Protein AF-A0A9E2DD50-F1 (afdb_monomer_lite)

Secondary structure (DSSP, 8-state):
-----THHHHHHHHHHHHHHHHHHHHHHHHHHHHHHHHHSSS-S--TT--------HHHHHHHHHHHHHHHHHTTTSSEEEEEEEETTEEEEEEEEEEEETTTTEEP-TT-----GGG--

Sequence (120 aa):
MKKKNPRSRQLCCLLGLHQWQRGLRAIALLWALMASALAQGVGAQSGAAQRINAFEPTLEVSIQGFEARIRAQAQDLPGAAAVLVINGNVRPLMLFGFQSMTDIRPITEETVFQLASLSK

Foldseek 3Di:
DDDDDPVVVVVVVVVVVVVVVVVVVVVVVVVVVVVVVVVPVPPDDDPPPPPPPPPDPVVVVVLVVVVVVVCVVCVVPQWDWDWDADPNDIDTSDFDHAPDPVVRHGGDPPDDDDPPPPPD

Structure (mmCIF, N/CA/C/O backbone):
data_AF-A0A9E2DD50-F1
#
_entry.id   AF-A0A9E2DD50-F1
#
loop_
_atom_site.group_PDB
_atom_site.id
_atom_site.type_symbol
_atom_site.label_atom_id
_atom_site.label_alt_id
_atom_site.label_comp_id
_atom_site.label_asym_id
_atom_site.label_entity_id
_atom_site.label_seq_id
_atom_site.pdbx_PDB_ins_code
_atom_site.Cartn_x
_atom_site.Cartn_y
_atom_site.Cartn_z
_atom_site.occupancy
_atom_site.B_iso_or_equiv
_atom_site.auth_seq_id
_atom_site.auth_comp_id
_atom_site.auth_asym_id
_atom_site.auth_atom_id
_atom_site.pdbx_PDB_model_num
ATOM 1 N N . MET A 1 1 ? 3.566 51.448 -72.920 1.00 40.09 1 MET A N 1
ATOM 2 C CA . MET A 1 1 ? 2.434 50.589 -72.495 1.00 40.09 1 MET A CA 1
ATOM 3 C C . MET A 1 1 ? 2.312 50.580 -70.968 1.00 40.09 1 MET A C 1
ATOM 5 O O . MET A 1 1 ? 3.306 50.367 -70.296 1.00 40.09 1 MET A O 1
ATOM 9 N N . LYS A 1 2 ? 1.086 50.827 -70.473 1.00 47.84 2 LYS A N 1
ATOM 10 C CA . LYS A 1 2 ? 0.513 50.657 -69.112 1.00 47.84 2 LYS A CA 1
ATOM 11 C C . LYS A 1 2 ? 1.181 51.329 -67.887 1.00 47.84 2 LYS A C 1
ATOM 13 O O . LYS A 1 2 ? 1.998 50.754 -67.179 1.00 47.84 2 LYS A O 1
ATOM 18 N N . LYS A 1 3 ? 0.641 52.511 -67.553 1.00 48.16 3 LYS A N 1
ATOM 19 C CA . LYS A 1 3 ? 0.721 53.228 -66.264 1.00 48.16 3 LYS A CA 1
ATOM 20 C C . LYS A 1 3 ? 0.055 52.383 -65.153 1.00 48.16 3 LYS A C 1
ATOM 22 O O . LYS A 1 3 ? -1.158 52.181 -65.189 1.00 48.16 3 LYS A O 1
ATOM 27 N N . LYS A 1 4 ? 0.825 51.844 -64.195 1.00 57.50 4 LYS A N 1
ATOM 28 C CA . LYS A 1 4 ? 0.292 51.064 -63.054 1.00 57.50 4 LYS A CA 1
ATOM 29 C C . LYS A 1 4 ? -0.346 52.002 -62.023 1.00 57.50 4 LYS A C 1
ATOM 31 O O . LYS A 1 4 ? 0.310 52.882 -61.479 1.00 57.50 4 LYS A O 1
ATOM 36 N N . ASN A 1 5 ? -1.640 51.804 -61.787 1.00 56.88 5 ASN A N 1
ATOM 37 C CA . ASN A 1 5 ? -2.491 52.625 -60.932 1.00 56.88 5 ASN A CA 1
ATOM 38 C C . ASN A 1 5 ? -2.315 52.226 -59.441 1.00 56.88 5 ASN A C 1
ATOM 40 O O . ASN A 1 5 ? -2.559 51.063 -59.106 1.00 56.88 5 ASN A O 1
ATOM 44 N N . PRO A 1 6 ? -1.898 53.133 -58.535 1.00 53.41 6 PRO A N 1
ATOM 45 C CA . PRO A 1 6 ? -1.540 52.797 -57.147 1.00 53.41 6 PRO A CA 1
ATOM 46 C C . PRO A 1 6 ? -2.727 52.369 -56.267 1.00 53.41 6 PRO A C 1
ATOM 48 O O . PRO A 1 6 ? -2.532 51.698 -55.255 1.00 53.41 6 PRO A O 1
ATOM 51 N N . ARG A 1 7 ? -3.967 52.671 -56.676 1.00 55.19 7 ARG A N 1
ATOM 52 C CA . ARG A 1 7 ? -5.194 52.324 -55.932 1.00 55.19 7 ARG A CA 1
ATOM 53 C C . ARG A 1 7 ? -5.521 50.823 -55.913 1.00 55.19 7 ARG A C 1
ATOM 55 O O . ARG A 1 7 ? -6.258 50.371 -55.046 1.00 55.19 7 ARG A O 1
ATOM 62 N N . SER A 1 8 ? -4.947 50.030 -56.822 1.00 52.78 8 SER A N 1
ATOM 63 C CA . SER A 1 8 ? -5.200 48.581 -56.900 1.00 52.78 8 SER A CA 1
ATOM 64 C C . SER A 1 8 ? -4.516 47.784 -55.779 1.00 52.78 8 SER A C 1
ATOM 66 O O . SER A 1 8 ? -5.036 46.749 -55.370 1.00 52.78 8 SER A O 1
ATOM 68 N N . ARG A 1 9 ? -3.385 48.263 -55.241 1.00 52.38 9 ARG A N 1
ATOM 69 C CA . ARG A 1 9 ? -2.649 47.554 -54.177 1.00 52.38 9 ARG A CA 1
ATOM 70 C C . ARG A 1 9 ? -3.290 47.709 -52.796 1.00 52.38 9 ARG A C 1
ATOM 72 O O . ARG A 1 9 ? -3.232 46.778 -52.003 1.00 52.38 9 ARG A O 1
ATOM 79 N N . GLN A 1 10 ? -3.932 48.846 -52.525 1.00 52.84 10 GLN A N 1
ATOM 80 C CA . GLN A 1 10 ? -4.567 49.106 -51.227 1.00 52.84 10 GLN A CA 1
ATOM 81 C C . GLN A 1 10 ? -5.824 48.250 -50.999 1.00 52.84 10 GLN A C 1
ATOM 83 O O . GLN A 1 10 ? -6.053 47.791 -49.882 1.00 52.84 10 GLN A O 1
ATOM 88 N N . LEU A 1 11 ? -6.594 47.962 -52.055 1.00 51.69 11 LEU A N 1
ATOM 89 C CA . LEU A 1 11 ? -7.790 47.116 -51.966 1.00 51.69 11 LEU A CA 1
ATOM 90 C C . LEU A 1 11 ? -7.455 45.648 -51.641 1.00 51.69 11 LEU A C 1
ATOM 92 O O . LEU A 1 11 ? -8.138 45.049 -50.814 1.00 51.69 11 LEU A O 1
ATOM 96 N N . CYS A 1 12 ? -6.377 45.084 -52.201 1.00 51.97 12 CYS A N 1
ATOM 97 C CA . CYS A 1 12 ? -5.964 43.710 -51.881 1.00 51.97 12 CYS A CA 1
ATOM 98 C C . CYS A 1 12 ? -5.535 43.532 -50.415 1.00 51.97 12 CYS A C 1
ATOM 100 O O . CYS A 1 12 ? -5.869 42.515 -49.809 1.00 51.97 12 CYS A O 1
ATOM 102 N N . CYS A 1 13 ? -4.843 44.511 -49.818 1.00 53.81 13 CYS A N 1
ATOM 103 C CA . CYS A 1 13 ? -4.428 44.419 -48.413 1.00 53.81 13 CYS A CA 1
ATOM 104 C C . CYS A 1 13 ? -5.625 44.466 -47.447 1.00 53.81 13 CYS A C 1
ATOM 106 O O . CYS A 1 13 ? -5.660 43.712 -46.477 1.00 53.81 13 CYS A O 1
ATOM 108 N N . LEU A 1 14 ? -6.631 45.302 -47.733 1.00 52.38 14 LEU A N 1
ATOM 109 C CA . LEU A 1 14 ? -7.848 45.405 -46.917 1.00 52.38 14 LEU A CA 1
ATOM 110 C C . LEU A 1 14 ? -8.731 44.147 -47.009 1.00 52.38 14 LEU A C 1
ATOM 112 O O . LEU A 1 14 ? -9.270 43.701 -45.997 1.00 52.38 14 LEU A O 1
ATOM 116 N N . LEU A 1 15 ? -8.831 43.527 -48.191 1.00 52.03 15 LEU A N 1
ATOM 117 C CA . LEU A 1 15 ? -9.556 42.262 -48.378 1.00 52.03 15 LEU A CA 1
ATOM 118 C C . LEU A 1 15 ? -8.872 41.074 -47.672 1.00 52.03 15 LEU A C 1
ATOM 120 O O . LEU A 1 15 ? -9.564 40.229 -47.101 1.00 52.03 15 LEU A O 1
ATOM 124 N N . GLY A 1 16 ? -7.534 41.030 -47.647 1.00 53.34 16 GLY A N 1
ATOM 125 C CA . GLY A 1 16 ? -6.772 39.978 -46.957 1.00 53.34 16 GLY A CA 1
ATOM 126 C C . GLY A 1 16 ? -6.912 40.014 -45.429 1.00 53.34 16 GLY A C 1
ATOM 127 O O . GLY A 1 16 ? -7.119 38.975 -44.801 1.00 53.34 16 GLY A O 1
ATOM 128 N N . LEU A 1 17 ? -6.892 41.211 -44.829 1.00 53.41 17 LEU A N 1
ATOM 129 C CA . LEU A 1 17 ? -7.116 41.411 -43.387 1.00 53.41 17 LEU A CA 1
ATOM 130 C C . LEU A 1 17 ? -8.530 40.991 -42.952 1.00 53.41 17 LEU A C 1
ATOM 132 O O . LEU A 1 17 ? -8.706 40.374 -41.899 1.00 53.41 17 LEU A O 1
ATOM 136 N N . HIS A 1 18 ? -9.535 41.257 -43.790 1.00 51.09 18 HIS A N 1
ATOM 137 C CA . HIS A 1 18 ? -10.921 40.893 -43.498 1.00 51.09 18 HIS A CA 1
ATOM 138 C C . HIS A 1 18 ? -11.186 39.377 -43.632 1.00 51.09 18 HIS A C 1
ATOM 140 O O . HIS A 1 18 ? -12.055 38.840 -42.939 1.00 51.09 18 HIS A O 1
ATOM 146 N N . GLN A 1 19 ? -10.449 38.658 -44.491 1.00 53.84 19 GLN A N 1
ATOM 147 C CA . GLN A 1 19 ? -10.503 37.189 -44.535 1.00 53.84 19 GLN A CA 1
ATOM 148 C C . GLN A 1 19 ? -9.843 36.547 -43.305 1.00 53.84 19 GLN A C 1
ATOM 150 O O . GLN A 1 19 ? -10.403 35.606 -42.743 1.00 53.84 19 GLN A O 1
ATOM 155 N N . TRP A 1 20 ? -8.724 37.099 -42.826 1.00 51.97 20 TRP A N 1
ATOM 156 C CA . TRP A 1 20 ? -8.045 36.619 -41.615 1.00 51.97 20 TRP A CA 1
ATOM 157 C C . TRP A 1 20 ? -8.894 36.787 -40.343 1.00 51.97 20 TRP A C 1
ATOM 159 O O . TRP A 1 20 ? -8.996 35.864 -39.534 1.00 51.97 20 TRP A O 1
ATOM 169 N N . GLN A 1 21 ? -9.587 37.923 -40.190 1.00 56.09 21 GLN A N 1
ATOM 170 C CA . GLN A 1 21 ? -10.480 38.151 -39.043 1.00 56.09 21 GLN A CA 1
ATOM 171 C C . GLN A 1 21 ? -11.687 37.198 -38.999 1.00 56.09 21 GLN A C 1
ATOM 173 O O . GLN A 1 21 ? -12.146 36.843 -37.912 1.00 56.09 21 GLN A O 1
ATOM 178 N N . ARG A 1 22 ? -12.207 36.758 -40.155 1.00 56.62 22 ARG A N 1
ATOM 179 C CA . ARG A 1 22 ? -13.309 35.780 -40.198 1.00 56.62 22 ARG A CA 1
ATOM 180 C C . ARG A 1 22 ? -12.847 34.380 -39.789 1.00 56.62 22 ARG A C 1
ATOM 182 O O . ARG A 1 22 ? -13.570 33.717 -39.051 1.00 56.62 22 ARG A O 1
ATOM 189 N N . GLY A 1 23 ? -11.643 33.970 -40.193 1.00 57.91 23 GLY A N 1
ATOM 190 C CA . GLY A 1 23 ? -11.054 32.693 -39.772 1.00 57.91 23 GLY A CA 1
ATOM 191 C C . GLY A 1 23 ? -10.845 32.615 -38.256 1.00 57.91 23 GLY A C 1
ATOM 192 O O . GLY A 1 23 ? -11.239 31.637 -37.627 1.00 57.91 23 GLY A O 1
ATOM 193 N N . LEU A 1 24 ? -10.324 33.686 -37.646 1.00 59.50 24 LEU A N 1
ATOM 194 C CA . LEU A 1 24 ? -10.101 33.751 -36.195 1.00 59.50 24 LEU A CA 1
ATOM 195 C C . LEU A 1 24 ? -11.406 33.706 -35.385 1.00 59.50 24 LEU A C 1
ATOM 197 O O . LEU A 1 24 ? -11.476 33.024 -34.364 1.00 59.50 24 LEU A O 1
ATOM 201 N N . ARG A 1 25 ? -12.466 34.380 -35.851 1.00 59.53 25 ARG A N 1
ATOM 202 C CA . ARG A 1 25 ? -13.787 34.318 -35.201 1.00 59.53 25 ARG A CA 1
ATOM 203 C C . ARG A 1 25 ? -14.435 32.938 -35.306 1.00 59.53 25 ARG A C 1
ATOM 205 O O . ARG A 1 25 ? -15.053 32.497 -34.341 1.00 59.53 25 ARG A O 1
ATOM 212 N N . ALA A 1 26 ? -14.273 32.253 -36.438 1.00 60.28 26 ALA A N 1
ATOM 213 C CA . ALA A 1 26 ? -14.782 30.895 -36.612 1.00 60.28 26 ALA A CA 1
ATOM 214 C C . ALA A 1 26 ? -14.090 29.900 -35.664 1.00 60.28 26 ALA A C 1
ATOM 216 O O . ALA A 1 26 ? -14.761 29.066 -35.062 1.00 60.28 26 ALA A O 1
ATOM 217 N N . ILE A 1 27 ? -12.774 30.039 -35.459 1.00 63.78 27 ILE A N 1
ATOM 218 C CA . ILE A 1 27 ? -12.017 29.211 -34.509 1.00 63.78 27 ILE A CA 1
ATOM 219 C C . ILE A 1 27 ? -12.473 29.483 -33.068 1.00 63.78 27 ILE A C 1
ATOM 221 O O . ILE A 1 27 ? -12.732 28.538 -32.328 1.00 63.78 27 ILE A O 1
ATOM 225 N N . ALA A 1 28 ? -12.647 30.749 -32.673 1.00 63.84 28 ALA A N 1
ATOM 226 C CA . ALA A 1 28 ? -13.126 31.096 -31.331 1.00 63.84 28 ALA A CA 1
ATOM 227 C C . ALA A 1 28 ? -14.527 30.527 -31.023 1.00 63.84 28 ALA A C 1
ATOM 229 O O . ALA A 1 28 ? -14.762 30.038 -29.919 1.00 63.84 28 ALA A O 1
ATOM 230 N N . LEU A 1 29 ? -15.442 30.536 -32.000 1.00 61.75 29 LEU A N 1
ATOM 231 C CA . LEU A 1 29 ? -16.767 29.920 -31.857 1.00 61.75 29 LEU A CA 1
ATOM 232 C C . LEU A 1 29 ? -16.694 28.392 -31.737 1.00 61.75 29 LEU A C 1
ATOM 234 O O . LEU A 1 29 ? -17.439 27.813 -30.950 1.00 61.75 29 LEU A O 1
ATOM 238 N N . LEU A 1 30 ? -15.774 27.745 -32.461 1.00 65.25 30 LEU A N 1
ATOM 239 C CA . LEU A 1 30 ? -15.557 26.299 -32.366 1.00 65.25 30 LEU A CA 1
ATOM 240 C C . LEU A 1 30 ? -15.050 25.892 -30.969 1.00 65.25 30 LEU A C 1
ATOM 242 O O . LEU A 1 30 ? -15.525 24.911 -30.399 1.00 65.25 30 LEU A O 1
ATOM 246 N N . TRP A 1 31 ? -14.138 26.681 -30.386 1.00 57.25 31 TRP A N 1
ATOM 247 C CA . TRP A 1 31 ? -13.661 26.480 -29.012 1.00 57.25 31 TRP A CA 1
ATOM 248 C C . TRP A 1 31 ? -14.757 26.715 -27.965 1.00 57.25 31 TRP A C 1
ATOM 250 O O . TRP A 1 31 ? -14.862 25.945 -27.011 1.00 57.25 31 TRP A O 1
ATOM 260 N N . ALA A 1 32 ? -15.612 27.725 -28.154 1.00 59.28 32 ALA A N 1
ATOM 261 C CA . ALA A 1 32 ? -16.740 27.977 -27.257 1.00 59.28 32 ALA A CA 1
ATOM 262 C C . ALA A 1 32 ? -17.774 26.834 -27.280 1.00 59.28 32 ALA A C 1
ATOM 264 O O . ALA A 1 32 ? -18.273 26.442 -26.226 1.00 59.28 32 ALA A O 1
ATOM 265 N N . LEU A 1 33 ? -18.045 26.246 -28.452 1.00 58.84 33 LEU A N 1
ATOM 266 C CA . LEU A 1 33 ? -18.951 25.098 -28.566 1.00 58.84 33 LEU A CA 1
ATOM 267 C C . LEU A 1 33 ? -18.393 23.832 -27.892 1.00 58.84 33 LEU A C 1
ATOM 269 O O . LEU A 1 33 ? -19.146 23.116 -27.231 1.00 58.84 33 LEU A O 1
ATOM 273 N N . MET A 1 34 ? -17.084 23.573 -27.996 1.00 58.62 34 MET A N 1
ATOM 274 C CA . MET A 1 34 ? -16.449 22.445 -27.294 1.00 58.62 34 MET A CA 1
ATOM 275 C C . MET A 1 34 ? -16.476 22.614 -25.767 1.00 58.62 34 MET A C 1
ATOM 277 O O . MET A 1 34 ? -16.684 21.636 -25.049 1.00 58.62 34 MET A O 1
ATOM 281 N N . ALA A 1 35 ? -16.346 23.843 -25.254 1.00 57.59 35 ALA A N 1
ATOM 282 C CA . ALA A 1 35 ? -16.472 24.112 -23.819 1.00 57.59 35 ALA A CA 1
ATOM 283 C C . ALA A 1 35 ? -17.889 23.817 -23.285 1.00 57.59 35 ALA A C 1
ATOM 285 O O . ALA A 1 35 ? -18.036 23.303 -22.176 1.00 57.59 35 ALA A O 1
ATOM 286 N N . SER A 1 36 ? -18.940 24.075 -24.074 1.00 53.97 36 SER A N 1
ATOM 287 C CA . SER A 1 36 ? -20.321 23.753 -23.684 1.00 53.97 36 SER A CA 1
ATOM 288 C C . SER A 1 36 ? -20.629 22.250 -23.696 1.00 53.97 36 SER A C 1
ATOM 290 O O . SER A 1 36 ? -21.412 21.799 -22.863 1.00 53.97 36 SER A O 1
ATOM 292 N N . ALA A 1 37 ? -19.985 21.459 -24.564 1.00 54.91 37 ALA A N 1
ATOM 293 C CA . ALA A 1 37 ? -20.133 19.999 -24.569 1.00 54.91 37 ALA A CA 1
ATOM 294 C C . ALA A 1 37 ? -19.481 19.332 -23.341 1.00 54.91 37 ALA A C 1
ATOM 296 O O . ALA A 1 37 ? -20.014 18.364 -22.804 1.00 54.91 37 ALA A O 1
ATOM 297 N N . LEU A 1 38 ? -18.369 19.887 -22.844 1.00 53.03 38 LEU A N 1
ATOM 298 C CA . LEU A 1 38 ? -17.725 19.433 -21.605 1.00 53.03 38 LEU A CA 1
ATOM 299 C C . LEU A 1 38 ? -18.497 19.853 -20.342 1.00 53.03 38 LEU A C 1
ATOM 301 O O . LEU A 1 38 ? -18.479 19.129 -19.350 1.00 53.03 38 LEU A O 1
ATOM 305 N N . ALA A 1 39 ? -19.220 20.976 -20.375 1.00 50.62 39 ALA A N 1
ATOM 306 C CA . ALA A 1 39 ? -20.011 21.447 -19.234 1.00 50.62 39 ALA A CA 1
ATOM 307 C C . ALA A 1 39 ? -21.349 20.702 -19.049 1.00 50.62 39 ALA A C 1
ATOM 309 O O . ALA A 1 39 ? -21.915 20.729 -17.959 1.00 50.62 39 ALA A O 1
ATOM 310 N N . GLN A 1 40 ? -21.858 20.026 -20.086 1.00 49.28 40 GLN A N 1
ATOM 311 C CA . GLN A 1 40 ? -23.140 19.302 -20.045 1.00 49.28 40 GLN A CA 1
ATOM 312 C C . GLN A 1 40 ? -22.989 17.780 -19.853 1.00 49.28 40 GLN A C 1
ATOM 314 O O . GLN A 1 40 ? -23.987 17.073 -19.745 1.00 49.28 40 GLN A O 1
ATOM 319 N N . GLY A 1 41 ? -21.753 17.278 -19.742 1.00 45.44 41 GLY A N 1
ATOM 320 C CA . GLY A 1 41 ? -21.434 15.871 -19.467 1.00 45.44 41 GLY A CA 1
ATOM 321 C C . GLY A 1 41 ? -21.240 15.511 -17.987 1.00 45.44 41 GLY A C 1
ATOM 322 O O . GLY A 1 41 ? -20.825 14.396 -17.695 1.00 45.44 41 GLY A O 1
ATOM 323 N N . VAL A 1 42 ? -21.5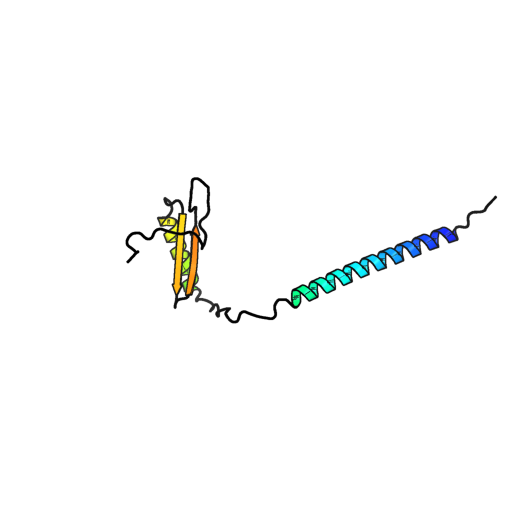20 16.421 -17.045 1.00 47.34 42 VAL A N 1
ATOM 324 C CA . VAL A 1 42 ? -21.422 16.164 -15.589 1.00 47.34 42 VAL A CA 1
ATOM 325 C C . VAL A 1 42 ? -22.791 16.369 -14.941 1.00 47.34 42 VAL A C 1
ATOM 327 O O . VAL A 1 42 ? -22.985 17.173 -14.035 1.00 47.34 42 VAL A O 1
ATOM 330 N N . GLY A 1 43 ? -23.786 15.683 -15.494 1.00 48.47 43 GLY A N 1
ATOM 331 C CA . GLY A 1 43 ? -25.190 15.876 -15.154 1.00 48.47 43 GLY A CA 1
ATOM 332 C C . GLY A 1 43 ? -25.993 14.585 -15.141 1.00 48.47 43 GLY A C 1
ATOM 333 O O . GLY A 1 43 ? -27.132 14.614 -15.574 1.00 48.47 43 GLY A O 1
ATOM 334 N N . ALA A 1 44 ? -25.423 13.463 -14.693 1.00 46.50 44 ALA A N 1
ATOM 335 C CA . ALA A 1 44 ? -26.178 12.315 -14.183 1.00 46.50 44 ALA A CA 1
ATOM 336 C C . ALA A 1 44 ? -25.228 11.259 -13.595 1.00 46.50 44 ALA A C 1
ATOM 338 O O . ALA A 1 44 ? -24.274 10.861 -14.249 1.00 46.50 44 ALA A O 1
ATOM 339 N N . GLN A 1 45 ? -25.577 10.767 -12.400 1.00 42.56 45 GLN A N 1
ATOM 340 C CA . GLN A 1 45 ? -25.080 9.547 -11.738 1.00 42.56 45 GLN A CA 1
ATOM 341 C C . GLN A 1 45 ? -23.725 9.635 -11.016 1.00 42.56 45 GLN A C 1
ATOM 343 O O . GLN A 1 45 ? -22.698 9.179 -11.494 1.00 42.56 45 GLN A O 1
ATOM 348 N N . SER A 1 46 ? -23.763 10.084 -9.761 1.00 41.44 46 SER A N 1
ATOM 349 C CA . SER A 1 46 ? -23.554 9.151 -8.643 1.00 41.44 46 SER A CA 1
ATOM 350 C C . SER A 1 46 ? -23.891 9.854 -7.330 1.00 41.44 46 SER A C 1
ATOM 352 O O . SER A 1 46 ? -23.108 10.624 -6.771 1.00 41.44 46 SER A O 1
ATOM 354 N N . GLY A 1 47 ? -25.102 9.595 -6.840 1.00 42.19 47 GLY A N 1
ATOM 355 C CA . GLY A 1 47 ? -25.451 9.825 -5.446 1.00 42.19 47 GLY A CA 1
ATOM 356 C C . GLY A 1 47 ? -24.692 8.831 -4.574 1.00 42.19 47 GLY A C 1
ATOM 357 O O . GLY A 1 47 ? -25.244 7.807 -4.208 1.00 42.19 47 GLY A O 1
ATOM 358 N N . ALA A 1 48 ? -23.419 9.116 -4.303 1.00 44.19 48 ALA A N 1
ATOM 359 C CA . ALA A 1 48 ? -22.602 8.437 -3.295 1.00 44.19 48 ALA A CA 1
ATOM 360 C C . ALA A 1 48 ? -21.307 9.212 -2.974 1.00 44.19 48 ALA A C 1
ATOM 362 O O . ALA A 1 48 ? -20.350 8.631 -2.471 1.00 44.19 48 ALA A O 1
ATOM 363 N N . ALA A 1 49 ? -21.243 10.526 -3.223 1.00 45.00 49 ALA A N 1
ATOM 364 C CA . ALA A 1 49 ? -20.209 11.362 -2.614 1.00 45.00 49 ALA A CA 1
ATOM 365 C C . ALA A 1 49 ? -20.607 11.618 -1.154 1.00 45.00 49 ALA A C 1
ATOM 367 O O . ALA A 1 49 ? -21.127 12.671 -0.783 1.00 45.00 49 ALA A O 1
ATOM 368 N N . GLN A 1 50 ? -20.444 10.550 -0.370 1.00 43.78 50 GLN A N 1
ATOM 369 C CA . GLN A 1 50 ? -20.399 10.494 1.080 1.00 43.78 50 GLN A CA 1
ATOM 370 C C . GLN A 1 50 ? -19.840 11.818 1.603 1.00 43.78 50 GLN A C 1
ATOM 372 O O . GLN A 1 50 ? -18.743 12.220 1.213 1.00 43.78 50 GLN A O 1
ATOM 377 N N . ARG A 1 51 ? -20.606 12.498 2.464 1.00 45.25 51 ARG A N 1
ATOM 378 C CA . ARG A 1 51 ? -20.124 13.620 3.271 1.00 45.25 51 ARG A CA 1
ATOM 379 C C . ARG A 1 51 ? -18.744 13.255 3.806 1.00 45.25 51 ARG A C 1
ATOM 381 O O . ARG A 1 51 ? -18.633 12.452 4.731 1.00 45.25 51 ARG A O 1
ATOM 388 N N . ILE A 1 52 ? -17.706 13.854 3.238 1.00 50.00 52 ILE A N 1
ATOM 389 C CA . ILE A 1 52 ? -16.423 13.963 3.909 1.00 50.00 52 ILE A CA 1
ATOM 390 C C . ILE A 1 52 ? -16.721 14.956 5.022 1.00 50.00 52 ILE A C 1
ATOM 392 O O . ILE A 1 52 ? -16.671 16.169 4.829 1.00 50.00 52 ILE A O 1
ATOM 396 N N . ASN A 1 53 ? -17.205 14.432 6.152 1.00 47.44 53 ASN A N 1
ATOM 397 C CA . ASN A 1 53 ? -17.181 15.170 7.399 1.00 47.44 53 ASN A CA 1
ATOM 398 C C . ASN A 1 53 ? -15.778 15.762 7.473 1.00 47.44 53 ASN A C 1
ATOM 400 O O . ASN A 1 53 ? -14.811 15.027 7.260 1.00 47.44 53 ASN A O 1
ATOM 404 N N . ALA A 1 54 ? -15.689 17.075 7.683 1.00 50.59 54 ALA A N 1
ATOM 405 C CA . ALA A 1 54 ? -14.465 17.695 8.148 1.00 50.59 54 ALA A CA 1
ATOM 406 C C . ALA A 1 54 ? -14.043 16.877 9.368 1.00 50.59 54 ALA A C 1
ATOM 408 O O . ALA A 1 54 ? -14.670 16.962 10.424 1.00 50.59 54 ALA A O 1
ATOM 409 N N . PHE A 1 55 ? -13.122 15.944 9.152 1.00 54.19 55 PHE A N 1
ATOM 410 C CA . PHE A 1 55 ? -1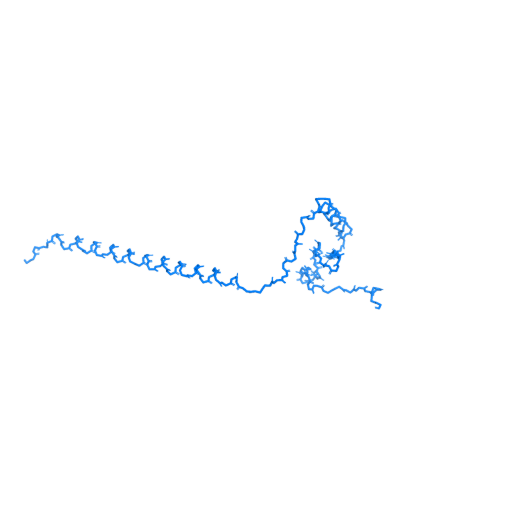2.631 15.102 10.211 1.00 54.19 55 PHE A CA 1
ATOM 411 C C . PHE A 1 55 ? -11.911 16.053 11.159 1.00 54.19 55 PHE A C 1
ATOM 413 O O . PHE A 1 55 ? -11.228 16.989 10.740 1.00 54.19 55 PHE A O 1
ATOM 420 N N . GLU A 1 56 ? -12.244 15.910 12.437 1.00 55.53 56 GLU A N 1
ATOM 421 C CA . GLU A 1 56 ? -11.686 16.713 13.512 1.00 55.53 56 GLU A CA 1
ATOM 422 C C . GLU A 1 56 ? -10.163 16.781 13.341 1.00 55.53 56 GLU A C 1
ATOM 424 O O . GLU A 1 56 ? -9.556 15.721 13.207 1.00 55.53 56 GLU A O 1
ATOM 429 N N . PRO A 1 57 ? -9.522 17.964 13.397 1.00 60.84 57 PRO A N 1
ATOM 430 C CA . PRO A 1 57 ? -8.085 18.137 13.133 1.00 60.84 57 PRO A CA 1
ATOM 431 C C . PRO A 1 57 ? -7.179 17.215 13.975 1.00 60.84 57 PRO A C 1
ATOM 433 O O . PRO A 1 57 ? -6.016 16.991 13.647 1.00 60.84 57 PRO A O 1
ATOM 436 N N . THR A 1 58 ? -7.710 16.653 15.060 1.00 76.19 58 THR A N 1
ATOM 437 C CA . THR A 1 58 ? -7.078 15.634 15.901 1.00 76.19 58 THR A CA 1
ATOM 438 C C . THR A 1 58 ? -6.943 14.261 15.232 1.00 76.19 58 THR A C 1
ATOM 440 O O . THR A 1 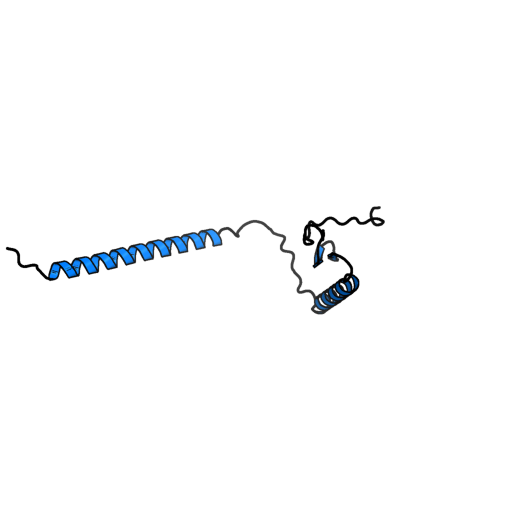58 ? -5.971 13.551 15.514 1.00 76.19 58 THR A O 1
ATOM 443 N N . LEU A 1 59 ? -7.852 13.865 14.335 1.00 81.56 59 LEU A N 1
ATOM 444 C CA . LEU A 1 59 ? -7.740 12.602 13.614 1.00 81.56 59 LEU A CA 1
ATOM 445 C C . LEU A 1 59 ? -6.662 12.673 12.535 1.00 81.56 59 LEU A C 1
ATOM 447 O O . LEU A 1 59 ? -5.836 11.769 12.474 1.00 81.56 59 LEU A O 1
ATOM 451 N N . GLU A 1 60 ? -6.610 13.731 11.726 1.00 83.19 60 GLU A N 1
ATOM 452 C CA . GLU A 1 60 ? -5.564 13.912 10.712 1.00 83.19 60 GLU A CA 1
ATOM 453 C C . GLU A 1 60 ? -4.167 13.834 11.338 1.00 83.19 60 GLU A C 1
ATOM 455 O O . GLU A 1 60 ? -3.293 13.139 10.817 1.00 83.19 60 GLU A O 1
ATOM 460 N N . VAL A 1 61 ? -3.974 14.467 12.500 1.00 86.12 61 VAL A N 1
ATOM 461 C CA . VAL A 1 61 ? -2.714 14.397 13.257 1.00 86.12 61 VAL A CA 1
ATOM 462 C C . VAL A 1 61 ? -2.436 12.972 13.745 1.00 86.12 61 VAL A C 1
ATOM 464 O O . VAL A 1 61 ? -1.305 12.491 13.657 1.00 86.12 61 VAL A O 1
ATOM 467 N N . SER A 1 62 ? -3.463 12.261 14.213 1.00 84.94 62 SER A N 1
ATOM 468 C CA . SER A 1 62 ? -3.340 10.864 14.646 1.00 84.94 62 SER A CA 1
ATOM 469 C C . SER A 1 62 ? -2.982 9.925 13.488 1.00 84.94 62 SER A C 1
ATOM 471 O O . SER A 1 62 ? -2.153 9.031 13.656 1.00 84.94 62 SER A O 1
ATOM 473 N N . ILE A 1 63 ? -3.558 10.147 12.304 1.00 87.31 63 ILE A N 1
ATOM 474 C CA . ILE A 1 63 ? -3.271 9.392 11.080 1.00 87.31 63 ILE A CA 1
ATOM 475 C C . ILE A 1 63 ? -1.830 9.634 10.637 1.00 87.31 63 ILE A C 1
ATOM 477 O O . ILE A 1 63 ? -1.095 8.675 10.421 1.00 87.31 63 ILE A O 1
ATOM 481 N N . GLN A 1 64 ? -1.388 10.892 10.587 1.00 88.06 64 GLN A N 1
ATOM 482 C CA . GLN A 1 64 ? -0.004 11.225 10.241 1.00 88.06 64 GLN A CA 1
ATOM 483 C C . GLN A 1 64 ? 0.994 10.601 11.225 1.00 88.06 64 GLN A C 1
ATOM 485 O O . GLN A 1 64 ? 2.007 10.031 10.814 1.00 88.06 64 GLN A O 1
ATOM 490 N N . GLY A 1 65 ? 0.695 10.656 12.528 1.00 88.38 65 GLY A N 1
ATOM 491 C CA . GLY A 1 65 ? 1.508 10.012 13.558 1.00 88.38 65 GLY A CA 1
ATOM 492 C C . GLY A 1 65 ? 1.554 8.489 13.408 1.00 88.38 65 GLY A C 1
ATOM 493 O O . GLY A 1 65 ? 2.609 7.875 13.580 1.00 88.38 65 GLY A O 1
ATOM 494 N N . PHE A 1 66 ? 0.430 7.867 13.047 1.00 85.62 66 PHE A N 1
ATOM 495 C CA . PHE A 1 66 ? 0.359 6.437 12.765 1.00 85.62 66 PHE A CA 1
ATOM 496 C C . PHE A 1 66 ? 1.184 6.053 11.529 1.00 85.62 66 PHE A C 1
ATOM 498 O O . PHE A 1 66 ? 2.029 5.165 11.620 1.00 85.62 66 PHE A O 1
ATOM 505 N N . GLU A 1 67 ? 1.020 6.754 10.408 1.00 87.50 67 GLU A N 1
ATOM 506 C CA . GLU A 1 67 ? 1.783 6.510 9.178 1.00 87.50 67 GLU A CA 1
ATOM 507 C C . GLU A 1 67 ? 3.289 6.677 9.389 1.00 87.50 67 GLU A C 1
ATOM 509 O O . GLU A 1 67 ? 4.076 5.857 8.919 1.00 87.50 67 GLU A O 1
ATOM 514 N N . ALA A 1 68 ? 3.708 7.699 10.141 1.00 88.19 68 ALA A N 1
ATOM 515 C CA . ALA A 1 68 ? 5.114 7.902 10.478 1.00 88.19 68 ALA A CA 1
ATOM 516 C C . ALA A 1 68 ? 5.685 6.727 11.289 1.00 88.19 68 ALA A C 1
ATOM 518 O O . ALA A 1 68 ? 6.797 6.272 11.016 1.00 88.19 68 ALA A O 1
ATOM 519 N N . ARG A 1 69 ? 4.916 6.197 12.249 1.00 86.00 69 ARG A N 1
ATOM 520 C CA . ARG A 1 69 ? 5.310 5.022 13.041 1.00 86.00 69 ARG A CA 1
ATOM 521 C C . ARG A 1 69 ? 5.401 3.758 12.192 1.00 86.00 69 ARG A C 1
ATOM 523 O O . ARG A 1 69 ? 6.386 3.038 12.319 1.00 86.00 69 ARG A O 1
ATOM 530 N N . ILE A 1 70 ? 4.424 3.507 11.319 1.00 84.44 70 ILE A N 1
ATOM 531 C CA . ILE A 1 70 ? 4.459 2.362 10.398 1.00 84.44 70 ILE A CA 1
ATOM 532 C C . ILE A 1 70 ? 5.653 2.478 9.455 1.00 84.44 70 ILE A C 1
ATOM 534 O O . ILE A 1 70 ? 6.395 1.514 9.304 1.00 84.44 70 ILE A O 1
ATOM 538 N N . ARG A 1 71 ? 5.915 3.664 8.894 1.00 84.31 71 ARG A N 1
ATOM 539 C CA . ARG A 1 71 ? 7.096 3.908 8.055 1.00 84.31 71 ARG A CA 1
ATOM 540 C C . ARG A 1 71 ? 8.398 3.637 8.804 1.00 84.31 71 ARG A C 1
ATOM 542 O O . ARG A 1 71 ? 9.301 3.037 8.239 1.00 84.31 71 ARG A O 1
ATOM 549 N N . ALA A 1 72 ? 8.494 4.062 10.064 1.00 87.12 72 ALA A N 1
ATOM 550 C CA . ALA A 1 72 ? 9.668 3.805 10.891 1.00 87.12 72 ALA A CA 1
ATOM 551 C C . ALA A 1 72 ? 9.863 2.308 11.187 1.00 87.12 72 ALA A C 1
ATOM 553 O O . ALA A 1 72 ? 10.991 1.833 11.178 1.00 87.12 72 ALA A O 1
ATOM 554 N N . GLN A 1 73 ? 8.780 1.562 11.411 1.00 85.44 73 GLN A N 1
ATOM 555 C CA . GLN A 1 73 ? 8.836 0.112 11.627 1.00 85.44 73 GLN A CA 1
ATOM 556 C C . GLN A 1 73 ? 9.098 -0.675 10.338 1.00 85.44 73 GLN A C 1
ATOM 558 O O . GLN A 1 73 ? 9.681 -1.752 10.384 1.00 85.44 73 GLN A O 1
ATOM 563 N N . ALA A 1 74 ? 8.672 -0.143 9.196 1.00 84.69 74 ALA A N 1
ATOM 564 C CA . ALA A 1 74 ? 8.782 -0.783 7.894 1.00 84.69 74 ALA A CA 1
ATOM 565 C C . ALA A 1 74 ? 10.057 -0.395 7.125 1.00 84.69 74 ALA A C 1
ATOM 567 O O . ALA A 1 74 ? 10.121 -0.650 5.926 1.00 84.69 74 ALA A O 1
ATOM 568 N N . GLN A 1 75 ? 11.059 0.217 7.773 1.00 84.56 75 GLN A N 1
ATOM 569 C CA . GLN A 1 75 ? 12.297 0.654 7.104 1.00 84.56 75 GLN A CA 1
ATOM 570 C C . GLN A 1 75 ? 13.026 -0.491 6.391 1.00 84.56 75 GLN A C 1
ATOM 572 O O . GLN A 1 75 ? 13.567 -0.283 5.309 1.00 84.56 75 GLN A O 1
ATOM 577 N N . ASP A 1 76 ? 12.977 -1.694 6.964 1.00 87.38 76 ASP A N 1
ATOM 578 C CA . ASP A 1 76 ? 13.624 -2.887 6.410 1.00 87.38 76 ASP A CA 1
ATOM 579 C C . ASP A 1 76 ? 12.693 -3.716 5.508 1.00 87.38 76 ASP A C 1
ATOM 581 O O . ASP A 1 76 ? 13.062 -4.797 5.044 1.00 87.38 76 ASP A O 1
ATOM 585 N N . LEU A 1 77 ? 11.467 -3.243 5.261 1.00 89.44 77 LEU A N 1
ATOM 586 C CA . LEU A 1 77 ? 10.504 -3.925 4.403 1.00 89.44 77 LEU A CA 1
ATOM 587 C C . LEU A 1 77 ? 10.557 -3.348 2.981 1.00 89.44 77 LEU A C 1
ATOM 589 O O . LEU A 1 77 ? 10.600 -2.129 2.814 1.00 89.44 77 LEU A O 1
ATOM 593 N N . PRO A 1 78 ? 10.480 -4.195 1.937 1.00 90.50 78 PRO A N 1
ATOM 594 C CA . PRO A 1 78 ? 10.479 -3.729 0.549 1.00 90.50 78 PRO A CA 1
ATOM 595 C C . PRO A 1 78 ? 9.270 -2.840 0.236 1.00 90.50 78 PRO A C 1
ATOM 597 O O . PRO A 1 78 ? 9.357 -1.939 -0.598 1.00 90.50 78 PRO A O 1
ATOM 600 N N . GLY A 1 79 ? 8.155 -3.060 0.932 1.00 90.94 79 GLY A N 1
ATOM 601 C CA . GLY A 1 79 ? 6.982 -2.211 0.881 1.00 90.94 79 GLY A CA 1
ATOM 602 C C . GLY A 1 79 ? 5.949 -2.599 1.935 1.00 90.94 79 GLY A C 1
ATOM 603 O O . GLY A 1 79 ? 5.994 -3.692 2.501 1.00 90.94 79 GLY A O 1
ATOM 604 N N . ALA A 1 80 ? 5.021 -1.687 2.210 1.00 90.44 80 ALA A N 1
ATOM 605 C CA . ALA A 1 80 ? 3.922 -1.899 3.144 1.00 90.44 80 ALA A CA 1
ATOM 606 C C . ALA A 1 80 ? 2.663 -1.138 2.711 1.00 90.44 80 ALA A C 1
ATOM 608 O O . ALA A 1 80 ? 2.735 -0.100 2.047 1.00 90.44 80 ALA A O 1
ATOM 609 N N . ALA A 1 81 ? 1.511 -1.653 3.140 1.00 90.50 81 ALA A N 1
ATOM 610 C CA . ALA A 1 81 ? 0.209 -1.029 2.964 1.00 90.50 81 ALA A CA 1
ATOM 611 C C . ALA A 1 81 ? -0.516 -0.922 4.312 1.00 90.50 81 ALA A C 1
ATOM 613 O O . ALA A 1 81 ? -0.444 -1.832 5.138 1.00 90.50 81 ALA A O 1
ATOM 614 N N . ALA A 1 82 ? -1.227 0.183 4.527 1.00 88.62 82 ALA A N 1
ATOM 615 C CA . ALA A 1 82 ? -2.079 0.396 5.686 1.00 88.62 82 ALA A CA 1
ATOM 616 C C . ALA A 1 82 ? -3.414 1.008 5.256 1.00 88.62 82 ALA A C 1
ATOM 618 O O . ALA A 1 82 ? -3.458 1.976 4.492 1.00 88.62 82 ALA A O 1
ATOM 619 N N . VAL A 1 83 ? -4.500 0.460 5.793 1.00 89.31 83 VAL A N 1
ATOM 620 C CA . VAL A 1 83 ? -5.867 0.933 5.567 1.00 89.31 83 VAL A CA 1
ATOM 621 C C . VAL A 1 83 ? -6.553 1.172 6.905 1.00 89.31 83 VAL A C 1
ATOM 623 O O . VAL A 1 83 ? -6.331 0.443 7.872 1.00 89.31 83 VAL A O 1
ATOM 626 N N . LEU A 1 84 ? -7.393 2.197 6.958 1.00 87.00 84 LEU A N 1
ATOM 627 C CA . LEU A 1 84 ? -8.230 2.516 8.103 1.00 87.00 84 LEU A CA 1
ATOM 628 C C . LEU A 1 84 ? -9.674 2.191 7.762 1.00 87.00 84 LEU A C 1
ATOM 630 O O . LEU A 1 84 ? -10.185 2.644 6.740 1.00 87.00 84 LEU A O 1
ATOM 634 N N . VAL A 1 85 ? -10.336 1.428 8.626 1.00 87.50 85 VAL A N 1
ATOM 635 C CA . VAL A 1 85 ? -11.752 1.097 8.466 1.00 87.50 85 VAL A CA 1
ATOM 636 C C . VAL A 1 85 ? -12.544 1.793 9.564 1.00 87.50 85 VAL A C 1
ATOM 638 O O . VAL A 1 85 ? -12.386 1.471 10.738 1.00 87.50 85 VAL A O 1
ATOM 641 N N . ILE A 1 86 ? -13.398 2.749 9.190 1.00 84.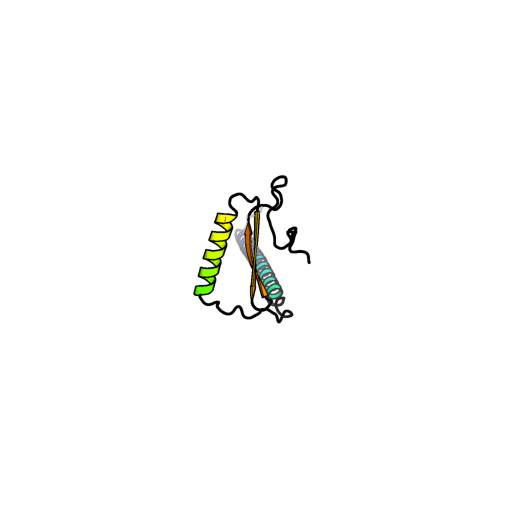75 86 ILE A N 1
ATOM 642 C CA . ILE A 1 86 ? -14.294 3.459 10.117 1.00 84.75 86 ILE A CA 1
ATOM 643 C C . ILE A 1 86 ? -15.728 3.275 9.638 1.00 84.75 86 ILE A C 1
ATOM 645 O O . ILE A 1 86 ? -16.085 3.698 8.537 1.00 84.75 86 ILE A O 1
ATOM 649 N N . ASN A 1 87 ? -16.571 2.666 10.475 1.00 88.69 87 ASN A N 1
ATOM 650 C CA . ASN A 1 87 ? -17.988 2.431 10.170 1.00 88.69 87 ASN A CA 1
ATOM 651 C C . ASN A 1 87 ? -18.192 1.750 8.801 1.00 88.69 87 ASN A C 1
ATOM 653 O O . ASN A 1 87 ? -19.039 2.164 8.015 1.00 88.69 87 ASN A O 1
ATOM 657 N N . GLY A 1 88 ? -17.351 0.759 8.483 1.00 88.25 88 GLY A N 1
ATOM 658 C CA . GLY A 1 88 ? -17.377 0.039 7.204 1.00 88.25 88 GLY A CA 1
ATOM 659 C C . GLY A 1 88 ? -16.778 0.791 6.009 1.00 88.25 88 GLY A C 1
ATOM 660 O O . GLY A 1 88 ? -16.664 0.209 4.936 1.00 88.25 88 GLY A O 1
ATOM 661 N N . ASN A 1 89 ? -16.351 2.047 6.171 1.00 85.25 89 ASN A N 1
ATOM 662 C CA . ASN A 1 89 ? -15.669 2.797 5.118 1.00 85.25 89 ASN A CA 1
ATOM 663 C C . ASN A 1 89 ? -14.171 2.514 5.176 1.00 85.25 89 ASN A C 1
ATOM 665 O O . ASN A 1 89 ? -13.534 2.776 6.199 1.00 85.25 89 ASN A O 1
ATOM 669 N N . VAL A 1 90 ? -13.620 2.008 4.075 1.00 85.44 90 VAL A N 1
ATOM 670 C CA . VAL A 1 90 ? -12.184 1.778 3.911 1.00 85.44 90 VAL A CA 1
ATOM 671 C C . VAL A 1 90 ? -11.538 3.057 3.387 1.00 85.44 90 VAL A C 1
ATOM 673 O O . VAL A 1 90 ? -11.918 3.566 2.336 1.00 85.44 90 VAL A O 1
ATOM 676 N N . ARG A 1 91 ? -10.549 3.570 4.117 1.00 85.75 91 ARG A N 1
ATOM 677 C CA . ARG A 1 91 ? -9.705 4.692 3.709 1.00 85.75 91 ARG A CA 1
ATOM 678 C C . ARG A 1 91 ? -8.256 4.214 3.624 1.00 85.75 91 ARG A C 1
ATOM 680 O O . ARG A 1 91 ? -7.693 3.856 4.664 1.00 85.75 91 ARG A O 1
ATOM 687 N N . PRO A 1 92 ? -7.631 4.217 2.438 1.00 83.00 92 PRO A N 1
ATOM 688 C CA . PRO A 1 92 ? -6.193 4.017 2.328 1.00 83.00 92 PRO A CA 1
ATOM 689 C C . PRO A 1 92 ? -5.463 5.071 3.165 1.00 83.00 92 PRO A C 1
ATOM 691 O O . PRO A 1 92 ? -5.789 6.256 3.092 1.00 83.00 92 PRO A O 1
ATOM 694 N N . LEU A 1 93 ? -4.516 4.636 3.994 1.00 84.12 93 LEU A N 1
ATOM 695 C CA . LEU A 1 93 ? -3.636 5.539 4.737 1.00 84.12 93 LEU A 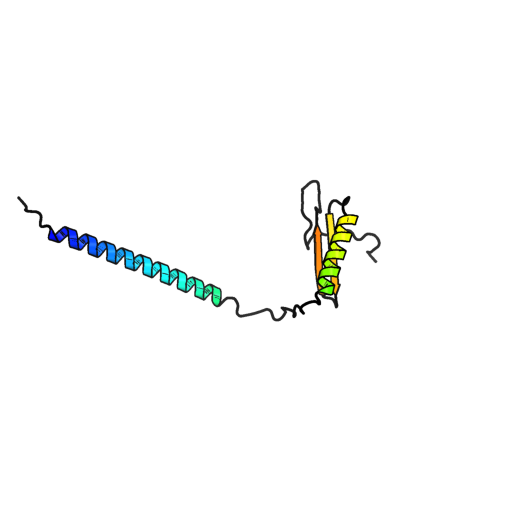CA 1
ATOM 696 C C . LEU A 1 93 ? -2.285 5.632 4.034 1.00 84.12 93 LEU A C 1
ATOM 698 O O . LEU A 1 93 ? -1.839 6.699 3.634 1.00 84.12 93 LEU A O 1
ATOM 702 N N . MET A 1 94 ? -1.653 4.482 3.807 1.00 81.62 94 MET A N 1
ATOM 703 C CA . MET A 1 94 ? -0.307 4.427 3.253 1.00 81.62 94 MET A CA 1
ATOM 704 C C . MET A 1 94 ? -0.175 3.264 2.283 1.00 81.62 94 MET A C 1
ATOM 706 O O . MET A 1 94 ? -0.514 2.134 2.618 1.00 81.62 94 MET A O 1
ATOM 710 N N . LEU A 1 95 ? 0.374 3.555 1.108 1.00 80.50 95 LEU A N 1
ATOM 711 C CA . LEU A 1 95 ? 0.888 2.588 0.145 1.00 80.50 95 LEU A CA 1
ATOM 712 C C . LEU A 1 95 ? 2.329 3.013 -0.129 1.00 80.50 95 LEU A C 1
ATOM 714 O O . LEU A 1 95 ? 2.560 4.114 -0.630 1.00 80.50 95 LEU A O 1
ATOM 718 N N . PHE A 1 96 ? 3.306 2.214 0.289 1.00 85.88 96 PHE A N 1
ATOM 719 C CA . PHE A 1 96 ? 4.712 2.612 0.215 1.00 85.88 96 PHE A CA 1
ATOM 720 C C . PHE A 1 96 ? 5.596 1.467 -0.245 1.00 85.88 96 PHE A C 1
ATOM 722 O O . PHE A 1 96 ? 5.382 0.323 0.139 1.00 85.88 96 PHE A O 1
ATOM 729 N N . GLY A 1 97 ? 6.642 1.816 -0.987 1.00 89.44 97 GLY A N 1
ATOM 730 C CA . GLY A 1 97 ? 7.639 0.866 -1.449 1.00 89.44 97 GLY A CA 1
ATOM 731 C C . GLY A 1 97 ? 7.118 0.017 -2.600 1.00 89.44 97 GLY A C 1
ATOM 732 O O . GLY A 1 97 ? 6.252 0.434 -3.377 1.00 89.44 97 GLY A O 1
ATOM 733 N N . PHE A 1 98 ? 7.682 -1.174 -2.722 1.00 92.06 98 PHE A N 1
ATOM 734 C CA . PHE A 1 98 ? 7.520 -2.031 -3.880 1.00 92.06 98 PHE A CA 1
ATOM 735 C C . PHE A 1 98 ? 6.948 -3.385 -3.475 1.00 92.06 98 PHE A C 1
ATOM 737 O O . PHE A 1 98 ? 7.387 -4.002 -2.507 1.00 92.06 98 PHE A O 1
ATOM 744 N N . GLN A 1 99 ? 5.992 -3.879 -4.261 1.00 93.12 99 GLN A N 1
ATOM 745 C CA . GLN A 1 99 ? 5.517 -5.256 -4.139 1.00 93.12 99 GLN A CA 1
ATOM 746 C C . GLN A 1 99 ? 6.535 -6.259 -4.700 1.00 93.12 99 GLN A C 1
ATOM 748 O O . GLN A 1 99 ? 6.513 -7.432 -4.345 1.00 93.12 99 GLN A O 1
ATOM 753 N N . SER A 1 100 ? 7.420 -5.807 -5.594 1.00 89.88 100 SER A N 1
ATOM 754 C CA . SER A 1 100 ? 8.537 -6.586 -6.128 1.00 89.88 100 SER A CA 1
ATOM 755 C C . SER A 1 100 ? 9.741 -5.673 -6.300 1.00 89.88 100 SER A C 1
ATOM 757 O O . SER A 1 100 ? 9.670 -4.687 -7.036 1.00 89.88 100 SER A O 1
ATOM 759 N N . MET A 1 101 ? 10.847 -6.021 -5.642 1.00 88.38 101 MET A N 1
ATOM 760 C CA . MET A 1 101 ? 12.134 -5.341 -5.814 1.00 88.38 101 MET A CA 1
ATOM 761 C C . MET A 1 101 ? 12.829 -5.749 -7.120 1.00 88.38 101 MET A C 1
ATOM 763 O O . MET A 1 101 ? 13.631 -4.983 -7.641 1.00 88.38 101 MET A O 1
ATOM 767 N N . THR A 1 102 ? 12.512 -6.930 -7.665 1.00 91.50 102 THR A N 1
ATOM 768 C CA . THR A 1 102 ? 13.098 -7.445 -8.914 1.00 91.50 102 THR A CA 1
ATOM 769 C C . THR A 1 102 ? 12.586 -6.682 -10.131 1.00 91.50 102 THR A C 1
ATOM 771 O O . THR A 1 102 ? 13.378 -6.267 -10.970 1.00 91.50 102 THR A O 1
ATOM 774 N N . ASP A 1 103 ? 11.274 -6.442 -10.187 1.00 90.94 103 ASP A N 1
ATOM 775 C CA . ASP A 1 103 ? 10.628 -5.741 -11.306 1.00 90.94 103 ASP A CA 1
ATOM 776 C C . ASP A 1 103 ? 10.347 -4.263 -10.995 1.00 90.94 103 ASP A C 1
ATOM 778 O O . ASP A 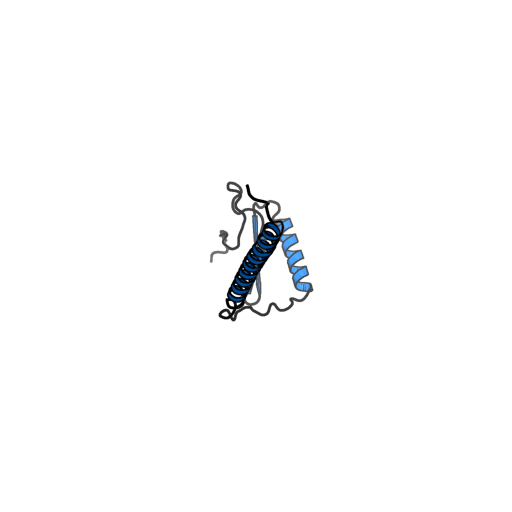1 103 ? 9.687 -3.587 -11.782 1.00 90.94 103 ASP A O 1
ATOM 782 N N . ILE A 1 104 ? 10.791 -3.783 -9.824 1.00 89.62 104 ILE A N 1
ATOM 783 C CA . ILE A 1 104 ? 10.568 -2.425 -9.298 1.00 89.62 104 ILE A CA 1
ATOM 784 C C . ILE A 1 104 ? 9.095 -2.021 -9.463 1.00 89.62 104 ILE A C 1
ATOM 786 O O . ILE A 1 104 ? 8.745 -1.015 -10.082 1.00 89.62 104 ILE A O 1
ATOM 790 N N . ARG A 1 105 ? 8.193 -2.853 -8.932 1.00 93.12 105 ARG A N 1
ATOM 791 C CA . ARG A 1 105 ? 6.753 -2.607 -9.049 1.00 93.12 105 ARG A CA 1
ATOM 792 C C . ARG A 1 105 ? 6.214 -1.967 -7.776 1.00 93.12 105 ARG A C 1
ATOM 794 O O . ARG A 1 105 ? 6.328 -2.599 -6.726 1.00 93.12 105 ARG A O 1
ATOM 801 N N . PRO A 1 106 ? 5.629 -0.759 -7.838 1.00 91.75 106 PRO A N 1
ATOM 802 C CA . PRO A 1 106 ? 5.110 -0.089 -6.654 1.00 91.75 106 PRO A CA 1
ATOM 803 C C . PRO A 1 106 ? 3.899 -0.829 -6.084 1.00 91.75 106 PRO A C 1
ATOM 805 O O . PRO A 1 106 ? 3.187 -1.532 -6.804 1.00 91.75 106 PRO A O 1
ATOM 808 N N . ILE A 1 107 ? 3.666 -0.651 -4.786 1.00 91.69 107 ILE A N 1
ATOM 809 C CA . ILE A 1 107 ? 2.418 -1.076 -4.147 1.00 91.69 107 ILE A CA 1
ATOM 810 C C . ILE A 1 107 ? 1.280 -0.149 -4.586 1.00 91.69 107 ILE A C 1
ATOM 812 O O . ILE A 1 107 ? 1.443 1.068 -4.663 1.00 91.69 107 ILE A O 1
ATOM 816 N N . THR A 1 108 ? 0.119 -0.740 -4.849 1.00 91.31 108 THR A N 1
ATOM 817 C CA . THR A 1 108 ? -1.125 -0.063 -5.233 1.00 91.31 108 THR A CA 1
ATOM 818 C C . THR A 1 108 ? -2.293 -0.624 -4.419 1.00 91.31 108 THR A C 1
ATOM 820 O O . THR A 1 108 ? -2.125 -1.590 -3.674 1.00 91.31 108 THR A O 1
ATOM 823 N N . GLU A 1 109 ? -3.486 -0.051 -4.571 1.00 89.12 109 GLU A N 1
ATOM 824 C CA . GLU A 1 109 ? -4.713 -0.575 -3.946 1.00 89.12 109 GLU A CA 1
ATOM 825 C C . GLU A 1 109 ? -5.073 -1.991 -4.431 1.00 89.12 109 GLU A C 1
ATOM 827 O O . GLU A 1 109 ? -5.744 -2.735 -3.723 1.00 89.12 109 GLU A O 1
ATOM 832 N N . GLU A 1 110 ? -4.585 -2.384 -5.610 1.00 90.50 110 GLU A N 1
ATOM 833 C CA . GLU A 1 110 ? -4.804 -3.708 -6.204 1.00 90.50 110 GLU A CA 1
ATOM 834 C C . GLU A 1 110 ? -3.736 -4.736 -5.788 1.00 90.50 110 GLU A C 1
ATOM 836 O O . GLU A 1 110 ? -3.814 -5.911 -6.155 1.00 90.50 110 GLU A O 1
ATOM 841 N N . THR A 1 111 ? -2.712 -4.323 -5.033 1.00 91.25 111 THR A N 1
ATOM 842 C CA . THR A 1 111 ? -1.644 -5.226 -4.596 1.00 91.25 111 THR A CA 1
ATOM 843 C C . THR A 1 111 ? -2.184 -6.264 -3.610 1.00 91.25 111 THR A C 1
ATOM 845 O O . THR A 1 111 ? -2.720 -5.934 -2.553 1.00 91.25 111 THR A O 1
ATOM 848 N N . VAL A 1 112 ? -1.980 -7.544 -3.927 1.00 90.56 112 VAL A N 1
ATOM 849 C CA . VAL A 1 112 ? -2.420 -8.671 -3.094 1.00 90.56 112 VAL A CA 1
ATOM 850 C C . VAL A 1 112 ? -1.337 -9.049 -2.084 1.00 90.56 112 VAL A C 1
ATOM 852 O O . VAL A 1 112 ? -0.214 -9.385 -2.459 1.00 90.56 112 VAL A O 1
ATOM 855 N N . PHE A 1 113 ? -1.700 -9.060 -0.800 1.00 89.19 113 PHE A N 1
ATOM 856 C CA . PHE A 1 113 ? -0.844 -9.512 0.298 1.00 89.19 113 PHE A CA 1
ATOM 857 C C . PHE A 1 113 ? -1.299 -10.880 0.810 1.00 89.19 113 PHE A C 1
ATOM 859 O O . PHE A 1 113 ? -2.493 -11.133 0.967 1.00 89.19 113 PHE A O 1
ATOM 866 N N . GLN A 1 114 ? -0.347 -11.760 1.121 1.00 88.25 114 GLN A N 1
ATOM 867 C CA . GLN A 1 114 ? -0.651 -13.010 1.817 1.00 88.25 114 GLN A CA 1
ATOM 868 C C . GLN A 1 114 ? -0.817 -12.730 3.311 1.00 88.25 114 GLN A C 1
ATOM 870 O O . GLN A 1 114 ? 0.108 -12.250 3.961 1.00 88.25 114 GLN A O 1
ATOM 875 N N . LEU A 1 115 ? -1.985 -13.050 3.866 1.00 86.44 115 LEU A N 1
ATOM 876 C CA . LEU A 1 115 ? -2.317 -12.735 5.260 1.00 86.44 115 LEU A CA 1
ATOM 877 C C . LEU A 1 115 ? -1.988 -13.866 6.255 1.00 86.44 115 LEU A C 1
ATOM 879 O O . LEU A 1 115 ? -2.315 -13.757 7.435 1.00 86.44 115 LEU A O 1
ATOM 883 N N . ALA A 1 116 ? -1.329 -14.938 5.798 1.00 83.31 116 ALA A N 1
ATOM 884 C CA . ALA A 1 116 ? -0.912 -16.096 6.597 1.00 83.31 116 ALA A CA 1
ATOM 885 C C . ALA A 1 116 ? -1.973 -16.525 7.639 1.00 83.31 116 ALA A C 1
ATOM 887 O O . ALA A 1 116 ? -3.081 -16.917 7.270 1.00 83.31 116 ALA A O 1
ATOM 888 N N . SER A 1 117 ? -1.666 -16.414 8.937 1.00 78.62 117 SER A N 1
ATOM 889 C CA . SER A 1 117 ? -2.519 -16.841 10.060 1.00 78.62 117 SER A CA 1
ATOM 890 C C . SER A 1 117 ? -3.819 -16.046 10.245 1.00 78.62 117 SER A C 1
ATOM 892 O O . SER A 1 117 ? -4.630 -16.392 11.107 1.00 78.62 117 SER A O 1
ATOM 894 N N . LEU A 1 118 ? -4.036 -14.996 9.454 1.00 75.56 118 LEU A N 1
ATOM 895 C CA . LEU A 1 118 ? -5.287 -14.238 9.422 1.00 75.56 118 LEU A CA 1
ATOM 896 C C . LEU A 1 118 ? -6.307 -14.816 8.427 1.00 75.56 118 LEU A C 1
ATOM 898 O O . LEU A 1 118 ? -7.427 -14.318 8.362 1.00 75.56 118 LEU A O 1
ATOM 902 N N . SER A 1 119 ? -5.950 -15.859 7.670 1.00 68.44 119 SER A N 1
ATOM 903 C CA . SER A 1 119 ? -6.921 -16.654 6.910 1.00 68.44 119 SER A CA 1
ATOM 904 C C . SER A 1 119 ? -7.597 -17.667 7.846 1.00 68.44 119 SER A C 1
ATOM 906 O O . SER A 1 119 ? -7.004 -18.679 8.212 1.00 68.44 119 SER A O 1
ATOM 908 N N . LYS A 1 120 ? -8.812 -17.359 8.308 1.00 57.47 120 LYS A N 1
ATOM 909 C CA . LYS A 1 120 ? -9.664 -18.256 9.103 1.00 57.47 120 LYS A CA 1
ATOM 910 C C . LYS A 1 120 ? -11.015 -18.423 8.435 1.00 57.47 120 LYS A C 1
ATOM 912 O O . LYS A 1 120 ? -11.499 -17.416 7.873 1.00 57.47 120 LYS A O 1
#

Radius of gyration: 31.81 Å; chains: 1; bounding box: 40×72×88 Å

pLDDT: mean 70.43, std 17.72, range [40.09, 93.12]